Protein AF-A0AAN8JII7-F1 (afdb_monomer_lite)

Foldseek 3Di:
DDCVVVVVVDPDDDDDDDDPPDPCDVVVVVVVQLVVQVVVCVVVPDDDDDDVSSQVSVVVVDPDHDDDADPVNVVVVVVVVVVVPDPPDDD

Organism: Patella caerulea (NCBI:txid87958)

Sequence (91 aa):
MSHVPFDLGFKSVTWNYPESGHGKGPADGVGAAIKTAADRLVVHGTDITNADELLDAMESQTTIKMSKIDPDRMDFFKQRLAKQTISSVKT

Secondary structure (DSSP, 8-state):
--SHHHHTT-S--------SSTT--HHHHHHHHHHHHHHHHHHTT----SHHHHHHHHHTT-S-------HHHHHHHHHHHHTT-------

Radius of gyration: 17.85 Å; chains: 1; bounding box: 37×31×47 Å

pLDDT: mean 72.94, std 15.01, range [41.0, 93.25]

Structure (mmCIF, N/CA/C/O backbone):
data_AF-A0AAN8JII7-F1
#
_entry.id   AF-A0AAN8JII7-F1
#
loop_
_atom_site.group_PDB
_atom_site.id
_atom_site.type_symbol
_atom_site.label_atom_id
_atom_site.label_alt_id
_atom_site.label_comp_id
_atom_site.label_asym_id
_atom_site.label_entity_id
_atom_site.label_seq_id
_atom_site.pdbx_PDB_ins_code
_atom_site.Cartn_x
_atom_site.Cartn_y
_atom_site.Cartn_z
_atom_site.occupancy
_atom_site.B_iso_or_equiv
_atom_site.auth_seq_id
_atom_site.auth_comp_id
_atom_site.auth_asym_id
_atom_site.auth_atom_id
_atom_site.pdbx_PDB_model_num
ATOM 1 N N . MET A 1 1 ? 13.867 -4.744 -30.843 1.00 49.75 1 MET A N 1
ATOM 2 C CA . MET A 1 1 ? 13.669 -5.062 -29.410 1.00 49.75 1 MET A CA 1
ATOM 3 C C . MET A 1 1 ? 14.955 -4.706 -28.682 1.00 49.75 1 MET A C 1
ATOM 5 O O . MET A 1 1 ? 16.010 -5.056 -29.191 1.00 49.75 1 MET A O 1
ATOM 9 N N . SER A 1 2 ? 14.906 -3.945 -27.586 1.00 58.22 2 SER A N 1
ATOM 10 C CA . SER A 1 2 ? 16.117 -3.546 -26.853 1.00 58.22 2 SER A CA 1
ATOM 11 C C . SER A 1 2 ? 16.624 -4.703 -25.981 1.00 58.22 2 SER A C 1
ATOM 13 O O . SER A 1 2 ? 15.853 -5.297 -25.235 1.00 58.22 2 SER A O 1
ATOM 15 N N . HIS A 1 3 ? 17.917 -5.028 -26.081 1.00 70.44 3 HIS A N 1
ATOM 16 C CA . HIS A 1 3 ? 18.574 -6.063 -25.261 1.00 70.44 3 HIS A CA 1
ATOM 17 C C . HIS A 1 3 ? 18.971 -5.561 -23.863 1.00 70.44 3 HIS A C 1
ATOM 19 O O . HIS A 1 3 ? 19.064 -6.352 -22.929 1.00 70.44 3 HIS A O 1
ATOM 25 N N . VAL A 1 4 ? 19.058 -4.235 -23.706 1.00 77.31 4 VAL A N 1
ATOM 26 C CA . VAL A 1 4 ? 19.414 -3.514 -22.472 1.00 77.31 4 VAL A CA 1
ATOM 27 C C . VAL A 1 4 ? 18.752 -4.065 -21.199 1.00 77.31 4 VAL A C 1
ATOM 29 O O . VAL A 1 4 ? 19.442 -4.191 -20.190 1.00 77.31 4 VAL A O 1
ATOM 32 N N . PRO A 1 5 ? 17.453 -4.425 -21.175 1.00 71.25 5 PRO A N 1
ATOM 33 C CA . PRO A 1 5 ? 16.852 -4.936 -19.949 1.00 71.25 5 PRO A CA 1
ATOM 34 C C . PRO A 1 5 ? 17.347 -6.340 -19.576 1.00 71.25 5 PRO A C 1
ATOM 36 O O . PRO A 1 5 ? 17.493 -6.651 -18.397 1.00 71.25 5 PRO A O 1
ATOM 39 N N . PHE A 1 6 ? 17.649 -7.181 -20.562 1.00 81.75 6 PHE A N 1
ATOM 40 C CA . PHE A 1 6 ? 18.195 -8.513 -20.312 1.00 81.75 6 PHE A CA 1
ATOM 41 C C . PHE A 1 6 ? 19.660 -8.432 -19.864 1.00 81.75 6 PHE A C 1
ATOM 43 O O . PHE A 1 6 ? 20.053 -9.164 -18.958 1.00 81.75 6 PHE A O 1
ATOM 50 N N . ASP A 1 7 ? 20.425 -7.472 -20.395 1.00 81.44 7 ASP A N 1
ATOM 51 C CA . ASP A 1 7 ? 21.798 -7.184 -19.951 1.00 81.44 7 ASP A CA 1
ATOM 52 C C . ASP A 1 7 ? 21.851 -6.660 -18.501 1.00 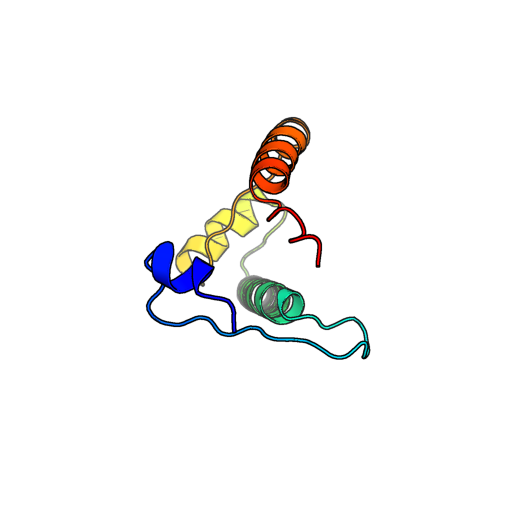81.44 7 ASP A C 1
ATOM 54 O O . ASP A 1 7 ? 22.817 -6.897 -17.779 1.00 81.44 7 ASP A O 1
ATOM 58 N N . LEU A 1 8 ? 20.784 -6.000 -18.036 1.00 77.81 8 LEU A N 1
ATOM 59 C CA . LEU A 1 8 ? 20.605 -5.576 -16.639 1.00 77.81 8 LEU A CA 1
ATOM 60 C C . LEU A 1 8 ? 20.100 -6.702 -15.712 1.00 77.81 8 LEU A C 1
ATOM 62 O O . LEU A 1 8 ? 19.860 -6.462 -14.528 1.00 77.81 8 LEU A O 1
ATOM 66 N N . GLY A 1 9 ? 19.935 -7.926 -16.226 1.00 83.06 9 GLY A N 1
ATOM 67 C CA . GLY A 1 9 ? 19.545 -9.107 -15.451 1.00 83.06 9 GLY A CA 1
ATOM 68 C C . GLY A 1 9 ? 18.035 -9.326 -15.306 1.00 83.06 9 GLY A C 1
ATOM 69 O O . GLY A 1 9 ? 17.615 -10.203 -14.544 1.00 83.06 9 GLY A O 1
ATOM 70 N N . PHE A 1 10 ? 17.193 -8.573 -16.021 1.00 73.69 10 PHE A N 1
ATOM 71 C CA . PHE A 1 10 ? 15.749 -8.808 -16.007 1.00 73.69 10 PHE A CA 1
ATOM 72 C C . PHE A 1 10 ? 15.395 -10.035 -16.860 1.00 73.69 10 PHE A C 1
ATOM 74 O O . PHE A 1 10 ? 15.700 -10.095 -18.046 1.00 73.69 10 PHE A O 1
ATOM 81 N N . LYS A 1 11 ? 14.707 -11.017 -16.262 1.00 82.25 11 LYS A N 1
ATOM 82 C CA . LYS A 1 11 ? 14.288 -12.259 -16.949 1.00 82.25 11 LYS A CA 1
ATOM 83 C C . LYS A 1 11 ? 13.135 -12.050 -17.934 1.00 82.25 11 LYS A C 1
ATOM 85 O O . LYS A 1 11 ? 12.978 -12.818 -18.876 1.00 82.25 11 LYS A O 1
ATOM 90 N N . SER A 1 12 ? 12.323 -11.025 -17.706 1.00 75.62 12 SER A N 1
ATOM 91 C CA . SER A 1 12 ? 11.196 -10.657 -18.557 1.00 75.62 12 SER A CA 1
ATOM 92 C C . SER A 1 12 ? 10.875 -9.186 -18.356 1.00 75.62 12 SER A C 1
ATOM 94 O O . SER A 1 12 ? 10.848 -8.715 -17.218 1.00 75.62 12 SER A O 1
ATOM 96 N N . VAL A 1 13 ? 10.570 -8.484 -19.442 1.00 68.69 13 VAL A N 1
ATOM 97 C CA . VAL A 1 13 ? 10.109 -7.096 -19.399 1.00 68.69 13 VAL A CA 1
ATOM 98 C C . VAL A 1 13 ? 8.796 -6.994 -20.146 1.00 68.69 13 VAL A C 1
ATOM 100 O O . VAL A 1 13 ? 8.684 -7.445 -21.280 1.00 68.69 13 VAL A O 1
ATOM 103 N N . THR A 1 14 ? 7.807 -6.395 -19.490 1.00 67.44 14 THR A N 1
ATOM 104 C CA . THR A 1 14 ? 6.515 -6.074 -20.094 1.00 67.44 14 THR A CA 1
ATOM 105 C C . THR A 1 14 ? 6.374 -4.561 -20.106 1.00 67.44 14 THR A C 1
ATOM 107 O O . THR A 1 14 ? 6.502 -3.922 -19.063 1.00 67.44 14 THR A O 1
ATOM 110 N N . TRP A 1 15 ? 6.142 -3.986 -21.284 1.00 65.06 15 TRP A N 1
ATOM 111 C CA . TRP A 1 15 ? 5.830 -2.570 -21.430 1.00 65.06 15 TRP A CA 1
ATOM 112 C C . TRP A 1 15 ? 4.324 -2.414 -21.604 1.00 65.06 15 TRP A C 1
ATOM 114 O O . TRP A 1 15 ? 3.768 -2.843 -22.613 1.00 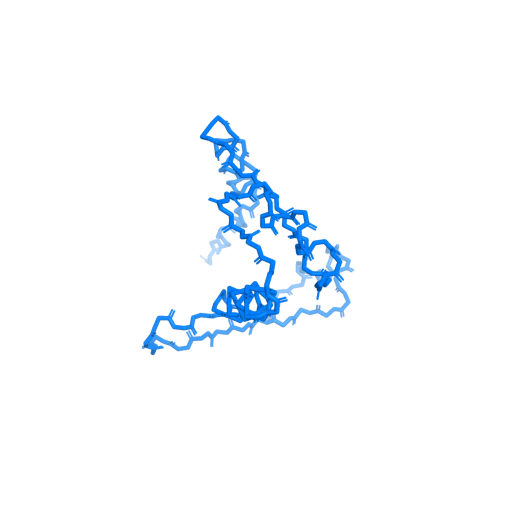65.06 15 TRP A O 1
ATOM 124 N N . ASN A 1 16 ? 3.666 -1.802 -20.623 1.00 59.44 16 ASN A N 1
ATOM 125 C CA . ASN A 1 16 ? 2.243 -1.502 -20.704 1.00 59.44 16 ASN A CA 1
ATOM 126 C C . ASN A 1 16 ? 2.083 -0.071 -21.229 1.00 59.44 16 ASN A C 1
ATOM 128 O O . ASN A 1 16 ? 2.431 0.880 -20.530 1.00 59.44 16 ASN A O 1
ATOM 132 N N . TYR A 1 17 ? 1.584 0.076 -22.458 1.00 52.22 17 TYR A N 1
ATOM 133 C CA . TYR A 1 17 ? 1.166 1.362 -23.020 1.00 52.22 17 TYR A CA 1
ATOM 134 C C . TYR A 1 17 ? -0.337 1.542 -22.764 1.00 52.22 17 TYR A C 1
ATOM 136 O O . TYR A 1 17 ? -1.130 0.867 -23.422 1.00 52.22 17 TYR A O 1
ATOM 144 N N . PRO A 1 18 ? -0.761 2.390 -21.812 1.00 53.97 18 PRO A N 1
ATOM 145 C CA . PRO A 1 18 ? -2.154 2.798 -21.736 1.00 53.97 18 PRO A CA 1
ATOM 146 C C . PRO A 1 18 ? -2.420 3.851 -22.819 1.00 53.97 18 PRO A C 1
ATOM 148 O O . PRO A 1 18 ? -1.714 4.856 -22.917 1.00 53.97 18 PRO A O 1
ATOM 151 N N . GLU A 1 19 ? -3.436 3.614 -23.641 1.00 47.00 19 GLU A N 1
ATOM 152 C CA . GLU A 1 19 ? -3.987 4.620 -24.548 1.00 47.00 19 GLU A CA 1
AT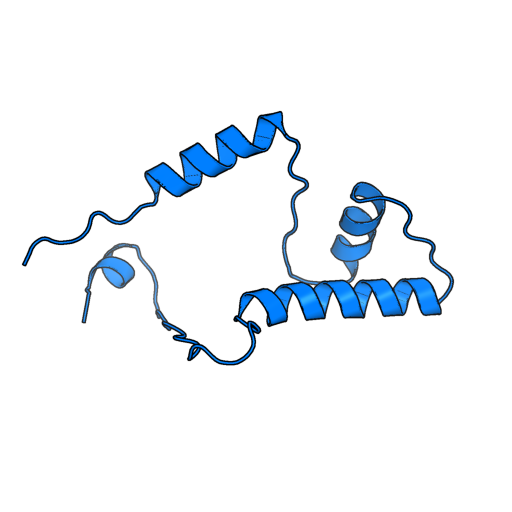OM 153 C C . GLU A 1 19 ? -4.436 5.874 -23.774 1.00 47.00 19 GLU A C 1
ATOM 155 O O . GLU A 1 19 ? -4.794 5.798 -22.596 1.00 47.00 19 GLU A O 1
ATOM 160 N N . SER A 1 20 ? -4.402 7.047 -24.420 1.00 56.34 20 SER A N 1
ATOM 161 C CA . SER A 1 20 ? -4.854 8.316 -23.828 1.00 56.34 20 SER A CA 1
ATOM 162 C C . SER A 1 20 ? -6.382 8.315 -23.673 1.00 56.34 20 SER A C 1
ATOM 164 O O . SER A 1 20 ? -7.110 8.929 -24.448 1.00 56.34 20 SER A O 1
ATOM 166 N N . GLY A 1 21 ? -6.874 7.567 -22.687 1.00 46.78 21 GLY A N 1
ATOM 167 C CA . GLY A 1 21 ? -8.280 7.413 -22.346 1.00 46.78 21 GLY A CA 1
ATOM 168 C C . GLY A 1 21 ? -8.479 7.646 -20.853 1.00 46.78 21 GLY A C 1
ATOM 169 O O . GLY A 1 21 ? -8.107 6.825 -20.024 1.00 46.78 21 GLY A O 1
ATOM 170 N N . HIS A 1 22 ? -9.075 8.786 -20.499 1.00 50.09 22 HIS A N 1
ATOM 171 C CA . HIS A 1 22 ? -9.637 9.055 -19.166 1.00 50.09 22 HIS A CA 1
ATOM 172 C C . HIS A 1 22 ? -8.694 8.966 -17.947 1.00 50.09 22 HIS A C 1
ATOM 174 O O . HIS A 1 22 ? -9.154 8.729 -16.834 1.00 50.09 22 HIS A O 1
ATOM 180 N N . GLY A 1 23 ? -7.391 9.205 -18.115 1.00 48.53 23 GLY A N 1
ATOM 181 C CA . GLY A 1 23 ? -6.473 9.470 -16.995 1.00 48.53 23 GLY A CA 1
ATOM 182 C C . GLY A 1 23 ? -6.185 8.290 -16.060 1.00 48.53 23 GLY A C 1
ATOM 183 O O . GLY A 1 23 ? -5.393 8.449 -15.138 1.00 48.53 23 GLY A O 1
ATOM 184 N N . LYS A 1 24 ? -6.761 7.108 -16.311 1.00 57.47 24 LYS A N 1
ATOM 185 C CA . LYS A 1 24 ? -6.558 5.913 -15.487 1.00 57.47 24 LYS A CA 1
ATOM 186 C C . LYS A 1 24 ? -5.352 5.126 -15.979 1.00 57.47 24 LYS A C 1
ATOM 188 O O . LYS A 1 24 ? -5.477 4.131 -16.687 1.00 57.47 24 LYS A O 1
ATOM 193 N N . GLY A 1 25 ? -4.161 5.626 -15.669 1.00 56.34 25 GLY A N 1
ATOM 194 C CA . GLY A 1 25 ? -2.913 4.915 -15.957 1.00 56.34 25 GLY A CA 1
ATOM 195 C C . GLY A 1 25 ? -2.726 3.684 -15.053 1.00 56.34 25 GLY A C 1
ATOM 196 O O . GLY A 1 25 ? -3.478 3.484 -14.111 1.00 56.34 25 GLY A O 1
ATOM 197 N N . PRO A 1 26 ? -1.678 2.865 -15.231 1.00 53.53 26 PRO A N 1
ATOM 198 C CA . PRO A 1 26 ? -1.346 1.783 -14.291 1.00 53.53 26 PRO A CA 1
ATOM 199 C C . PRO A 1 26 ? -1.102 2.272 -12.846 1.00 53.53 26 PRO A C 1
ATOM 201 O O . PRO A 1 26 ? -1.275 1.507 -11.898 1.00 53.53 26 PRO A O 1
ATOM 204 N N . ALA A 1 27 ? -0.766 3.557 -12.666 1.00 54.91 27 ALA A N 1
ATOM 205 C CA . ALA A 1 27 ? -0.731 4.220 -11.362 1.00 54.91 27 ALA A CA 1
ATOM 206 C C . ALA A 1 27 ? -2.110 4.263 -10.665 1.00 54.91 27 ALA A C 1
ATOM 208 O O . ALA A 1 27 ? -2.151 4.197 -9.437 1.00 54.91 27 ALA A O 1
ATOM 209 N N . ASP A 1 28 ? -3.223 4.275 -11.415 1.00 60.97 28 ASP A N 1
ATOM 210 C CA . ASP A 1 28 ? -4.569 4.104 -10.850 1.00 60.97 28 ASP A CA 1
ATOM 211 C C . ASP A 1 28 ? -4.724 2.729 -10.208 1.00 60.97 28 ASP A C 1
ATOM 213 O O . ASP A 1 28 ? -5.418 2.622 -9.211 1.00 60.97 28 ASP A O 1
ATOM 217 N N . GLY A 1 29 ? -4.072 1.679 -10.714 1.00 70.38 29 GLY A N 1
ATOM 218 C CA . GLY A 1 29 ? -4.162 0.344 -10.115 1.00 70.38 29 GLY A CA 1
ATOM 219 C C . GLY A 1 29 ? -3.582 0.309 -8.700 1.00 70.38 29 GLY A C 1
ATOM 220 O O . GLY A 1 29 ? -4.228 -0.169 -7.769 1.00 70.38 29 GLY A O 1
ATOM 221 N N . VAL A 1 30 ? -2.385 0.877 -8.525 1.00 78.12 30 VAL A N 1
ATOM 222 C CA . VAL A 1 30 ? -1.734 0.992 -7.210 1.00 78.12 30 VAL A CA 1
ATOM 223 C C . VAL A 1 30 ? -2.518 1.950 -6.314 1.00 78.12 30 VAL A C 1
ATOM 225 O O . VAL A 1 30 ? -2.859 1.592 -5.191 1.00 78.12 30 VAL A O 1
ATOM 228 N N . GLY A 1 31 ? -2.873 3.136 -6.815 1.00 79.31 31 GLY A N 1
ATOM 229 C CA . GLY A 1 31 ? -3.638 4.120 -6.051 1.00 79.31 31 GLY A CA 1
ATOM 230 C C . GLY A 1 31 ? -5.015 3.607 -5.621 1.00 79.31 31 GLY A C 1
ATOM 231 O O . GLY A 1 31 ? -5.398 3.776 -4.466 1.00 79.31 31 GLY A O 1
ATOM 232 N N . ALA A 1 32 ? -5.742 2.926 -6.508 1.00 81.94 32 ALA A N 1
ATOM 233 C CA . ALA A 1 32 ? -7.044 2.338 -6.214 1.00 81.94 32 ALA A CA 1
ATOM 234 C C . ALA A 1 32 ? -6.935 1.184 -5.218 1.00 81.94 32 ALA A C 1
ATOM 236 O O . ALA A 1 32 ? -7.776 1.094 -4.327 1.00 81.94 32 ALA A O 1
ATOM 237 N N . ALA A 1 33 ? -5.906 0.335 -5.319 1.00 84.94 33 ALA A N 1
ATOM 238 C CA . ALA A 1 33 ? -5.679 -0.739 -4.355 1.00 84.94 33 ALA A CA 1
ATOM 239 C C . ALA A 1 33 ? -5.462 -0.185 -2.939 1.00 84.94 33 ALA A C 1
ATOM 241 O O . ALA A 1 33 ? -6.118 -0.627 -1.998 1.00 84.94 33 ALA A O 1
ATOM 242 N N . ILE A 1 34 ? -4.605 0.832 -2.805 1.00 88.25 34 ILE A N 1
ATOM 243 C CA . ILE A 1 34 ? -4.323 1.493 -1.523 1.00 88.25 34 ILE A CA 1
ATOM 244 C C . ILE A 1 34 ? -5.577 2.185 -0.992 1.00 88.25 34 ILE A C 1
ATOM 246 O O . ILE A 1 34 ? -5.963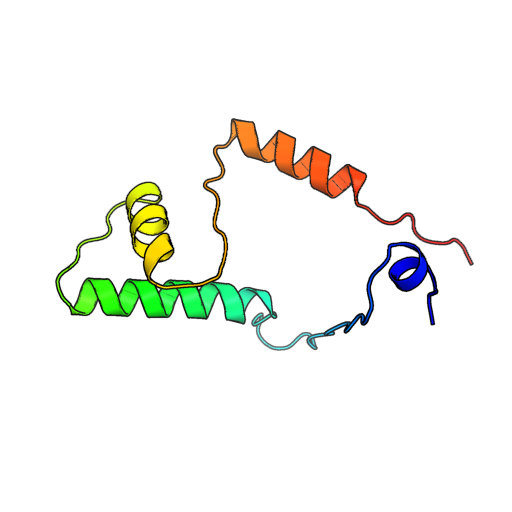 1.979 0.154 1.00 88.25 34 ILE A O 1
ATOM 250 N N . LYS A 1 35 ? -6.254 2.966 -1.841 1.00 86.69 35 LYS A N 1
ATOM 251 C CA . LYS A 1 35 ? -7.465 3.696 -1.460 1.00 86.69 35 LYS A CA 1
ATOM 252 C C . LYS A 1 35 ? -8.578 2.754 -1.005 1.00 86.69 35 LYS A C 1
ATOM 254 O O . LYS A 1 35 ? -9.217 3.024 0.001 1.00 86.69 35 LYS A O 1
ATOM 259 N N . THR A 1 36 ? -8.781 1.643 -1.710 1.00 87.69 36 THR A N 1
ATOM 260 C CA . THR A 1 36 ? -9.800 0.641 -1.359 1.00 87.69 36 THR A CA 1
ATOM 261 C C . THR A 1 36 ? -9.449 -0.076 -0.055 1.00 87.69 36 THR A C 1
ATOM 263 O O . THR A 1 36 ? -10.328 -0.326 0.766 1.00 87.69 36 THR A O 1
ATOM 266 N N . ALA A 1 37 ? -8.169 -0.390 0.170 1.00 88.56 37 ALA A N 1
ATOM 267 C CA . ALA A 1 37 ? -7.720 -0.989 1.423 1.00 88.56 37 ALA A CA 1
ATOM 268 C C . ALA A 1 37 ? -7.917 -0.038 2.616 1.00 88.56 37 ALA A C 1
ATOM 270 O O . ALA A 1 37 ? -8.416 -0.466 3.655 1.00 88.56 37 ALA A O 1
ATOM 271 N N . ALA A 1 38 ? -7.583 1.244 2.452 1.00 88.38 38 ALA A N 1
ATOM 272 C CA . ALA A 1 38 ? -7.800 2.269 3.469 1.00 88.38 38 ALA A CA 1
ATOM 273 C C . ALA A 1 38 ? -9.295 2.485 3.760 1.00 88.38 38 ALA A C 1
ATOM 275 O O . ALA A 1 38 ? -9.694 2.491 4.920 1.00 88.38 38 ALA A O 1
ATOM 276 N N . ASP A 1 39 ? -10.131 2.574 2.721 1.00 89.69 39 ASP A N 1
ATOM 277 C CA . ASP A 1 39 ? -11.587 2.717 2.854 1.00 89.69 39 ASP A CA 1
ATOM 278 C C . ASP A 1 39 ? -12.197 1.562 3.663 1.00 89.69 39 ASP A C 1
ATOM 280 O O . ASP A 1 39 ? -12.973 1.779 4.592 1.00 89.69 39 ASP A O 1
ATOM 284 N N . ARG A 1 40 ? -11.745 0.327 3.405 1.00 90.38 40 ARG A N 1
ATOM 285 C CA . ARG A 1 40 ? -12.161 -0.853 4.172 1.00 90.38 40 ARG A CA 1
ATOM 286 C C . ARG A 1 40 ? -11.811 -0.734 5.658 1.00 90.38 40 ARG A C 1
ATOM 288 O O . ARG A 1 40 ? -12.629 -1.101 6.496 1.00 90.38 40 ARG A O 1
ATOM 295 N N . LEU A 1 41 ? -10.620 -0.241 6.001 1.00 89.94 41 LEU A N 1
ATOM 296 C CA . LEU A 1 41 ? -10.224 -0.046 7.402 1.00 89.94 41 LEU A CA 1
ATOM 297 C C . LEU A 1 41 ? -11.095 1.007 8.098 1.00 89.94 41 LEU A C 1
ATOM 299 O O . LEU A 1 41 ? -11.549 0.771 9.220 1.00 89.94 41 LEU A O 1
ATOM 303 N N . VAL A 1 42 ? -11.391 2.110 7.406 1.00 91.62 42 VAL A N 1
ATOM 304 C CA . VAL A 1 42 ? -12.264 3.182 7.909 1.00 91.62 42 VAL A CA 1
ATOM 305 C C . VAL A 1 42 ? -13.682 2.679 8.150 1.00 91.62 42 VAL A C 1
ATOM 307 O O . VAL A 1 42 ? -14.238 2.889 9.226 1.00 91.62 42 VAL A O 1
ATOM 310 N N . VAL A 1 43 ? -14.246 1.923 7.206 1.00 93.25 43 VAL A N 1
ATOM 311 C CA . VAL A 1 43 ? -15.572 1.303 7.359 1.00 93.25 43 VAL A CA 1
ATOM 312 C C . VAL A 1 43 ? -15.628 0.339 8.551 1.00 93.25 43 VAL A C 1
ATOM 314 O O . VAL A 1 43 ? -16.667 0.223 9.199 1.00 93.25 43 VAL A O 1
ATOM 317 N N . HIS A 1 44 ? -14.521 -0.327 8.886 1.00 91.25 44 HIS A N 1
ATOM 318 C CA . HIS A 1 44 ? -14.425 -1.207 10.055 1.00 91.25 44 HIS A CA 1
ATOM 319 C C . HIS A 1 44 ? -14.074 -0.481 11.366 1.00 91.25 44 HIS A C 1
ATOM 321 O O . HIS A 1 44 ? -13.824 -1.141 12.374 1.00 91.25 44 HIS A O 1
ATOM 327 N N . GLY A 1 45 ? -14.098 0.857 11.381 1.00 88.62 45 GLY A N 1
ATOM 328 C CA . GLY A 1 45 ? -13.939 1.671 12.589 1.00 88.62 45 GLY A CA 1
ATOM 329 C C . GLY A 1 45 ? -12.500 2.068 12.917 1.00 88.62 45 GLY A C 1
ATOM 330 O O . GLY A 1 45 ? -12.242 2.509 14.034 1.00 88.62 45 GLY A O 1
ATOM 331 N N . THR A 1 46 ? -11.565 1.912 11.975 1.00 88.81 46 THR A N 1
ATOM 332 C CA . THR A 1 46 ? -10.192 2.421 12.123 1.00 88.81 46 THR A CA 1
ATOM 333 C C . THR A 1 46 ? -10.105 3.828 11.550 1.00 88.81 46 THR A C 1
ATOM 335 O O . THR A 1 46 ? -10.294 4.011 10.353 1.00 88.81 46 THR A O 1
ATOM 338 N N . ASP A 1 47 ? -9.801 4.822 12.374 1.00 90.00 47 ASP A N 1
ATOM 339 C CA . ASP A 1 47 ? -9.599 6.186 11.882 1.00 90.00 47 ASP A CA 1
ATOM 340 C C . ASP A 1 47 ? -8.188 6.344 11.281 1.00 90.00 47 ASP A C 1
ATOM 342 O O . ASP A 1 47 ? -7.221 5.802 11.817 1.00 90.00 47 ASP A O 1
ATOM 346 N N . ILE A 1 48 ? -8.082 7.042 10.146 1.00 89.31 48 ILE A N 1
ATOM 347 C CA . ILE A 1 48 ? -6.816 7.340 9.461 1.00 89.31 48 ILE A CA 1
ATOM 348 C C . ILE A 1 48 ? -6.810 8.839 9.166 1.00 89.31 48 ILE A C 1
ATOM 350 O O . ILE A 1 48 ? -7.431 9.302 8.206 1.00 89.31 48 ILE A O 1
ATOM 354 N N . THR A 1 49 ? -6.099 9.605 9.988 1.00 90.25 49 THR A N 1
ATOM 355 C CA . THR A 1 49 ? -6.131 11.076 9.960 1.00 90.25 49 THR A CA 1
ATOM 356 C C . THR A 1 49 ? -4.947 11.704 9.237 1.00 90.25 49 THR A C 1
ATOM 358 O O . THR A 1 49 ? -5.012 12.864 8.822 1.00 90.25 49 THR A O 1
ATOM 361 N N . ASN A 1 50 ? -3.847 10.966 9.083 1.00 87.56 50 ASN A N 1
ATOM 362 C CA . ASN A 1 50 ? -2.605 11.486 8.524 1.00 87.56 50 ASN A CA 1
ATOM 363 C C . ASN A 1 50 ? -1.838 10.445 7.692 1.00 87.56 50 ASN A C 1
ATOM 365 O O . ASN A 1 50 ? -2.191 9.269 7.615 1.00 87.56 50 ASN A O 1
ATOM 369 N N . ALA A 1 51 ? -0.792 10.913 7.007 1.00 86.06 51 ALA A N 1
ATOM 370 C CA . ALA A 1 51 ? -0.023 10.096 6.073 1.00 86.06 51 ALA A CA 1
ATOM 371 C C . ALA A 1 51 ? 0.819 9.008 6.756 1.00 86.06 51 ALA A C 1
ATOM 373 O O . ALA A 1 51 ? 1.078 7.986 6.126 1.00 86.06 51 ALA A O 1
ATOM 374 N N . ASP A 1 52 ? 1.254 9.221 8.000 1.00 88.19 52 ASP A N 1
ATOM 375 C CA . ASP A 1 52 ? 2.031 8.235 8.757 1.00 88.19 52 ASP A CA 1
ATOM 376 C C . ASP A 1 52 ? 1.122 7.084 9.208 1.00 88.19 52 ASP A C 1
ATOM 378 O O . ASP A 1 52 ? 1.429 5.926 8.944 1.00 88.19 52 ASP A O 1
ATOM 382 N N . GLU A 1 53 ? -0.065 7.405 9.735 1.00 89.88 53 GLU A N 1
ATOM 383 C CA . GLU A 1 53 ? -1.100 6.418 10.074 1.00 89.88 53 GLU A CA 1
ATOM 384 C C . GLU A 1 53 ? -1.523 5.582 8.863 1.00 89.88 53 GLU A C 1
ATOM 386 O O . GLU A 1 53 ? -1.707 4.370 8.973 1.00 89.88 53 GLU A O 1
ATOM 391 N N . LEU A 1 54 ? -1.638 6.206 7.686 1.00 88.75 54 LEU A N 1
ATOM 392 C CA . LEU A 1 54 ? -1.919 5.478 6.451 1.00 88.75 54 LEU A CA 1
ATOM 393 C C . LEU A 1 54 ? -0.774 4.524 6.084 1.00 88.75 54 LEU A C 1
ATOM 395 O O . LEU A 1 54 ? -1.039 3.404 5.649 1.00 88.75 54 LEU A O 1
ATOM 399 N N . LEU A 1 55 ? 0.483 4.956 6.229 1.00 89.50 55 LEU A N 1
ATOM 400 C CA . LEU A 1 55 ? 1.648 4.134 5.900 1.00 89.50 55 LEU A CA 1
ATOM 401 C C . LEU A 1 55 ? 1.689 2.882 6.786 1.00 89.50 55 LEU A C 1
ATOM 403 O O . LEU A 1 55 ? 1.754 1.772 6.258 1.00 89.50 55 LEU A O 1
ATOM 407 N N . ASP A 1 56 ? 1.557 3.076 8.099 1.00 89.38 56 ASP A N 1
ATOM 408 C CA . ASP A 1 56 ? 1.578 2.014 9.107 1.00 89.38 56 ASP A CA 1
ATOM 409 C C . ASP A 1 56 ? 0.409 1.039 8.913 1.00 89.38 56 ASP A C 1
ATOM 411 O O . ASP A 1 56 ? 0.584 -0.183 8.907 1.00 89.38 56 ASP A O 1
ATOM 415 N N . ALA A 1 57 ? -0.796 1.564 8.669 1.00 87.94 57 ALA A N 1
ATOM 416 C CA . ALA A 1 57 ? -1.971 0.743 8.407 1.00 87.94 57 ALA A CA 1
ATOM 417 C C . ALA A 1 57 ? -1.795 -0.132 7.155 1.00 87.94 57 ALA A C 1
ATOM 419 O O . ALA A 1 57 ? -2.228 -1.288 7.130 1.00 87.94 57 ALA A O 1
ATOM 420 N N . MET A 1 58 ? -1.146 0.394 6.112 1.00 89.25 58 MET A N 1
ATOM 421 C CA . MET A 1 58 ? -0.968 -0.305 4.840 1.00 89.25 58 MET A CA 1
ATOM 422 C C . MET A 1 58 ? 0.149 -1.354 4.844 1.00 89.25 58 MET A C 1
ATOM 424 O O . MET A 1 58 ? 0.091 -2.260 4.005 1.00 89.25 58 MET A O 1
ATOM 428 N N . GLU A 1 59 ? 1.103 -1.310 5.784 1.00 85.81 59 GLU A N 1
ATOM 429 C CA . GLU A 1 59 ? 2.169 -2.323 5.895 1.00 85.81 59 GLU A CA 1
ATOM 430 C C 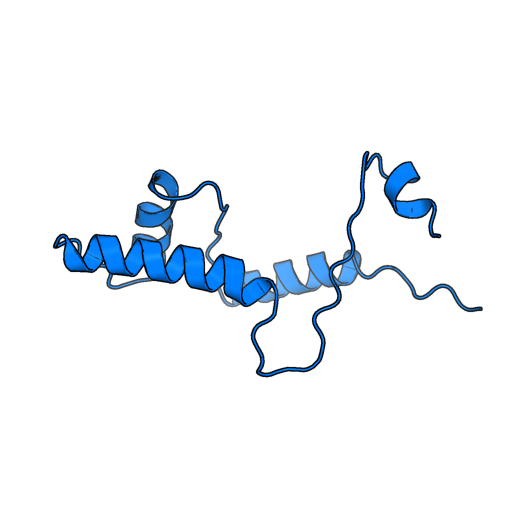. GLU A 1 59 ? 1.611 -3.743 6.079 1.00 85.81 59 GLU A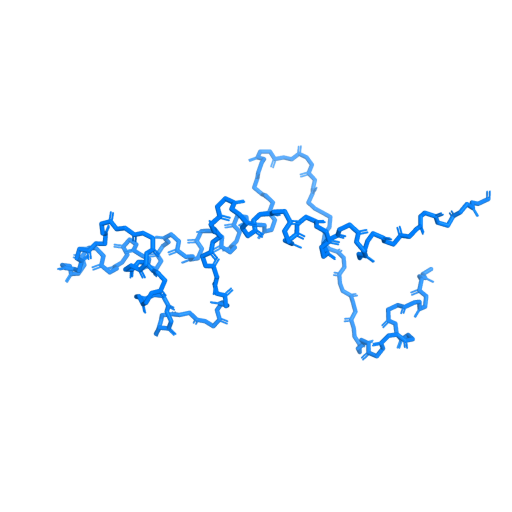 C 1
ATOM 432 O O . GLU A 1 59 ? 2.158 -4.709 5.548 1.00 85.81 59 GLU A O 1
ATOM 437 N N . SER A 1 60 ? 0.490 -3.870 6.797 1.00 81.75 60 SER A N 1
ATOM 438 C CA . SER A 1 60 ? -0.168 -5.157 7.068 1.00 81.75 60 SER A CA 1
ATOM 439 C C . SER A 1 60 ? -1.204 -5.573 6.017 1.00 81.75 60 SER A C 1
ATOM 441 O O . SER A 1 60 ? -1.630 -6.728 5.995 1.00 81.75 60 SER A O 1
ATOM 443 N N . GLN A 1 61 ? -1.640 -4.647 5.156 1.00 82.81 61 GLN A N 1
ATOM 444 C CA . GLN A 1 61 ? -2.775 -4.858 4.246 1.00 82.81 61 GLN A CA 1
ATOM 445 C C . GLN A 1 61 ? -2.359 -5.150 2.805 1.00 82.81 61 GLN A C 1
ATOM 447 O O . GLN A 1 61 ? -3.164 -5.666 2.027 1.00 82.81 61 GLN A O 1
ATOM 452 N N . THR A 1 62 ? -1.133 -4.796 2.415 1.00 82.94 62 THR A N 1
ATOM 453 C CA . THR A 1 62 ? -0.699 -4.873 1.018 1.00 82.94 62 THR A CA 1
ATOM 454 C C . THR A 1 62 ? 0.763 -5.304 0.916 1.00 82.94 62 THR A C 1
ATOM 456 O O . THR A 1 62 ? 1.570 -5.040 1.797 1.00 82.94 62 THR A O 1
ATOM 459 N N . THR A 1 63 ? 1.146 -5.903 -0.210 1.00 83.50 63 THR A N 1
ATOM 460 C CA . THR A 1 63 ? 2.562 -6.140 -0.548 1.00 83.50 63 THR A CA 1
ATOM 461 C C . THR A 1 63 ? 3.222 -4.935 -1.233 1.00 83.50 63 THR A C 1
ATOM 463 O O . THR A 1 63 ? 4.374 -5.018 -1.664 1.00 83.50 63 THR A O 1
ATOM 466 N N . ILE A 1 64 ? 2.495 -3.825 -1.399 1.00 82.38 64 ILE A N 1
ATOM 467 C CA . ILE A 1 64 ? 2.974 -2.609 -2.055 1.00 82.38 64 ILE A CA 1
ATOM 468 C C . ILE A 1 64 ? 3.822 -1.831 -1.049 1.00 82.38 64 ILE A C 1
ATOM 470 O O . ILE A 1 64 ? 3.335 -1.401 -0.008 1.00 82.38 64 ILE A O 1
ATOM 474 N N . LYS A 1 65 ? 5.099 -1.613 -1.375 1.00 82.19 65 LYS A N 1
ATOM 475 C CA . LYS A 1 65 ? 5.991 -0.797 -0.543 1.00 82.19 65 LYS A CA 1
ATOM 476 C C . LYS A 1 65 ? 5.684 0.685 -0.727 1.00 82.19 65 LYS A C 1
ATOM 478 O O . LYS A 1 65 ? 5.761 1.193 -1.845 1.00 82.19 65 LYS A O 1
ATOM 483 N N . MET A 1 66 ? 5.395 1.369 0.375 1.00 83.81 66 MET A N 1
ATOM 484 C CA . MET A 1 66 ? 5.127 2.807 0.407 1.00 83.81 66 MET A CA 1
ATOM 485 C C . MET A 1 66 ? 6.253 3.542 1.131 1.00 83.81 66 MET A C 1
ATOM 487 O O . MET A 1 66 ? 7.002 2.970 1.919 1.00 83.81 66 MET A O 1
ATOM 491 N N . SER A 1 67 ? 6.433 4.821 0.823 1.00 81.31 67 SER A N 1
ATOM 492 C CA . SER A 1 67 ? 7.394 5.676 1.516 1.00 81.31 67 SER A CA 1
ATOM 493 C C . SER A 1 67 ? 6.859 7.094 1.548 1.00 81.31 67 SER A C 1
ATOM 495 O O . SER A 1 67 ? 6.493 7.639 0.507 1.00 81.31 67 SER A O 1
ATOM 497 N N . LYS A 1 68 ? 6.842 7.696 2.736 1.00 82.88 68 LYS A N 1
ATOM 498 C CA . LYS A 1 68 ? 6.509 9.108 2.897 1.00 82.88 68 LYS A CA 1
ATOM 499 C C . LYS A 1 68 ? 7.594 9.979 2.258 1.00 82.88 68 LYS A C 1
ATOM 501 O O . LYS A 1 68 ? 8.798 9.706 2.380 1.00 82.88 68 LYS A O 1
ATOM 506 N N . ILE A 1 69 ? 7.144 11.001 1.536 1.00 80.75 69 ILE A N 1
ATOM 507 C CA . ILE A 1 69 ? 8.005 11.985 0.886 1.00 80.75 69 ILE A CA 1
ATOM 508 C C . ILE A 1 69 ? 7.797 13.320 1.587 1.00 80.75 69 ILE A C 1
ATOM 510 O O . ILE A 1 69 ? 6.751 13.948 1.443 1.00 80.75 69 ILE A O 1
ATOM 514 N N . ASP A 1 70 ? 8.815 13.750 2.316 1.00 80.69 70 ASP A N 1
ATOM 515 C CA . ASP A 1 70 ? 8.927 15.115 2.817 1.00 80.69 70 ASP A CA 1
ATOM 516 C C . ASP A 1 70 ? 9.403 16.054 1.694 1.00 80.69 70 ASP A C 1
ATOM 518 O O . ASP A 1 70 ? 10.084 15.598 0.766 1.00 80.69 70 ASP A O 1
ATOM 522 N N . PRO A 1 71 ? 9.081 17.359 1.747 1.00 72.69 71 PRO A N 1
ATOM 523 C CA . PRO A 1 71 ? 9.501 18.322 0.728 1.00 72.69 71 PRO A CA 1
ATOM 524 C C . PRO A 1 71 ? 11.019 18.310 0.482 1.00 72.69 71 PRO A C 1
ATOM 526 O O . PRO A 1 71 ? 11.431 18.244 -0.673 1.00 72.69 71 PRO A O 1
ATOM 529 N N . ASP A 1 72 ? 11.846 18.219 1.527 1.00 68.56 72 ASP A N 1
ATOM 530 C CA . ASP A 1 72 ? 13.307 18.050 1.415 1.00 68.56 72 ASP A CA 1
ATOM 531 C C . ASP A 1 72 ? 13.728 16.738 0.729 1.00 68.56 72 ASP A C 1
ATOM 533 O O . ASP A 1 72 ? 14.758 16.645 0.058 1.00 68.56 72 ASP A O 1
ATOM 537 N N . ARG A 1 73 ? 12.914 15.690 0.860 1.00 65.06 73 ARG A N 1
ATOM 538 C CA . ARG A 1 73 ? 13.165 14.368 0.274 1.00 65.06 73 ARG A CA 1
ATOM 539 C C . ARG A 1 73 ? 12.771 14.304 -1.199 1.00 65.06 73 ARG A C 1
ATOM 541 O O . ARG A 1 73 ? 13.249 13.433 -1.929 1.00 65.06 73 ARG A O 1
ATOM 548 N N . MET A 1 74 ? 11.923 15.225 -1.651 1.00 67.75 74 MET A N 1
ATOM 549 C CA . MET A 1 74 ? 11.473 15.314 -3.036 1.00 67.75 74 MET A CA 1
ATOM 550 C C . MET A 1 74 ? 12.649 15.563 -3.987 1.00 67.75 74 MET A C 1
ATOM 552 O O . MET A 1 74 ? 12.730 14.927 -5.038 1.00 67.75 74 MET A O 1
ATOM 556 N N . ASP A 1 75 ? 13.597 16.424 -3.610 1.00 70.69 75 ASP A N 1
ATOM 557 C CA . ASP A 1 75 ? 14.777 16.714 -4.433 1.00 70.69 75 ASP A CA 1
ATOM 558 C C . ASP A 1 75 ? 15.737 15.524 -4.520 1.00 70.69 75 ASP A C 1
ATOM 560 O O . ASP A 1 75 ? 16.302 15.255 -5.584 1.00 70.69 75 ASP A O 1
ATOM 564 N N . PHE A 1 76 ? 15.844 14.732 -3.450 1.00 68.94 76 PHE A N 1
ATOM 565 C CA . PHE A 1 76 ? 16.578 13.468 -3.471 1.00 68.94 76 PHE A CA 1
ATOM 566 C C . PHE A 1 76 ? 15.954 12.461 -4.452 1.00 68.94 76 PHE A C 1
ATOM 568 O O . PHE A 1 76 ? 16.663 11.864 -5.269 1.00 68.94 76 PHE A O 1
ATOM 575 N N . PHE A 1 77 ? 14.626 12.295 -4.428 1.00 65.56 77 PHE A N 1
ATOM 576 C CA . PHE A 1 77 ? 13.930 11.408 -5.365 1.00 65.56 77 PHE A CA 1
ATOM 577 C C . PHE A 1 77 ? 14.006 11.914 -6.806 1.00 65.56 77 PHE A C 1
ATOM 579 O O . PHE A 1 77 ? 14.275 11.119 -7.706 1.00 65.56 77 PHE A O 1
ATOM 586 N N . LYS A 1 78 ? 13.867 13.226 -7.031 1.00 67.31 78 LYS A N 1
ATOM 587 C CA . LYS A 1 78 ? 14.065 13.844 -8.349 1.00 67.31 78 LYS A CA 1
ATOM 588 C C . LYS A 1 78 ? 15.476 13.597 -8.877 1.00 67.31 78 LYS A C 1
ATOM 590 O O . LYS A 1 78 ? 15.613 13.190 -10.025 1.00 67.31 78 LYS A O 1
ATOM 595 N N . GLN A 1 79 ? 16.518 13.751 -8.055 1.00 68.31 79 GLN A N 1
ATOM 596 C CA . GLN A 1 79 ? 17.895 13.434 -8.462 1.00 68.31 79 GLN A CA 1
ATOM 597 C C . GLN A 1 79 ? 18.092 11.948 -8.771 1.00 68.31 79 GLN A C 1
ATOM 599 O O . GLN A 1 79 ? 18.818 11.598 -9.704 1.00 68.31 79 GLN A O 1
ATOM 604 N N . ARG A 1 80 ? 17.455 11.059 -8.005 1.00 64.44 80 ARG A N 1
ATOM 605 C CA . ARG A 1 80 ? 17.555 9.610 -8.210 1.00 64.44 80 ARG A CA 1
ATOM 606 C C . ARG A 1 80 ? 16.827 9.148 -9.475 1.00 64.44 80 ARG A C 1
ATOM 608 O O . ARG A 1 80 ? 17.374 8.320 -10.197 1.00 64.44 80 ARG A O 1
ATOM 615 N N . LEU A 1 81 ? 15.663 9.726 -9.772 1.00 62.50 81 LEU A N 1
ATOM 616 C CA . LEU A 1 81 ? 14.918 9.494 -11.013 1.00 62.50 81 LEU A CA 1
ATOM 617 C C . LEU A 1 81 ? 15.631 10.111 -12.223 1.00 62.50 81 LEU A C 1
ATOM 619 O O . LEU A 1 81 ? 15.757 9.455 -13.251 1.00 62.50 81 LEU A O 1
ATOM 623 N N . ALA A 1 82 ? 16.193 11.317 -12.084 1.00 60.50 82 ALA A N 1
ATOM 624 C CA . ALA A 1 82 ? 16.957 11.973 -13.146 1.00 60.50 82 ALA A CA 1
ATOM 625 C C . ALA A 1 82 ? 18.204 11.168 -13.552 1.00 60.50 82 ALA A C 1
ATOM 627 O O . ALA A 1 82 ? 18.492 11.049 -14.742 1.00 60.50 82 ALA A O 1
ATOM 628 N N . LYS A 1 83 ? 18.899 10.543 -12.591 1.00 54.56 83 LYS A N 1
ATOM 629 C CA . LYS A 1 83 ? 20.021 9.621 -12.858 1.00 54.56 83 LYS A CA 1
ATOM 630 C C . LYS A 1 83 ? 19.602 8.308 -13.528 1.00 54.56 83 LYS A C 1
ATOM 632 O O . LYS A 1 83 ? 20.454 7.626 -14.085 1.00 54.56 83 LYS A O 1
ATOM 637 N N . GLN A 1 84 ? 18.319 7.954 -13.471 1.00 54.53 84 GLN A N 1
ATOM 638 C CA . GLN A 1 84 ? 17.747 6.780 -14.133 1.00 54.53 84 GLN A CA 1
ATOM 639 C C . GLN A 1 84 ? 17.146 7.087 -15.509 1.00 54.53 84 GLN A C 1
ATOM 641 O O . GLN A 1 84 ? 16.648 6.172 -16.164 1.00 54.53 84 GLN A O 1
ATOM 646 N N . THR A 1 85 ? 17.205 8.341 -15.970 1.00 43.88 85 THR A N 1
ATOM 647 C CA . THR A 1 85 ? 16.760 8.703 -17.317 1.00 43.88 85 THR A CA 1
ATOM 648 C C . THR A 1 85 ? 17.644 7.984 -18.330 1.00 43.88 85 THR A C 1
ATOM 650 O O . THR A 1 85 ? 18.809 8.331 -18.520 1.00 43.88 85 THR A O 1
ATOM 653 N N . ILE A 1 86 ? 17.088 6.952 -18.959 1.00 57.47 86 ILE A N 1
ATOM 654 C CA . ILE A 1 86 ? 17.718 6.237 -20.064 1.00 57.47 86 ILE A CA 1
ATOM 655 C C . ILE A 1 86 ? 17.939 7.276 -21.162 1.00 57.47 86 ILE A C 1
ATOM 657 O O . ILE A 1 86 ? 16.980 7.882 -21.648 1.00 57.47 86 ILE A O 1
ATOM 661 N N . SER A 1 87 ? 19.201 7.546 -21.497 1.00 48.53 87 SER A N 1
ATOM 662 C CA . SER A 1 87 ? 19.526 8.482 -22.565 1.00 48.53 87 SER A CA 1
ATOM 663 C C . SER A 1 87 ? 18.869 7.998 -23.854 1.00 48.53 87 SER A C 1
ATOM 665 O O . SER A 1 87 ? 18.979 6.831 -24.233 1.00 48.53 87 SER A O 1
ATOM 667 N N . SER A 1 88 ? 18.139 8.900 -24.510 1.00 45.56 88 SER A N 1
ATOM 668 C CA . SER A 1 88 ? 17.555 8.637 -25.821 1.00 45.56 88 SER A CA 1
ATOM 669 C C . SER A 1 88 ? 18.668 8.189 -26.769 1.00 45.56 88 SER A C 1
ATOM 671 O O . SER A 1 88 ? 19.623 8.936 -27.007 1.00 45.56 88 SER A O 1
ATOM 673 N N . VAL A 1 89 ? 18.576 6.954 -27.264 1.00 49.09 89 VAL A N 1
ATOM 674 C CA . VAL A 1 89 ? 19.465 6.446 -28.310 1.00 49.09 89 VAL A CA 1
ATOM 675 C C . VAL A 1 89 ? 19.169 7.270 -29.559 1.00 49.09 89 VAL A C 1
ATOM 677 O O . VAL A 1 89 ? 18.098 7.137 -30.151 1.00 49.09 89 VAL A O 1
ATOM 680 N N . LYS A 1 90 ? 20.093 8.163 -29.933 1.00 44.59 90 LYS A N 1
ATOM 681 C CA . LYS A 1 90 ? 20.021 8.865 -31.219 1.00 44.59 90 LYS A CA 1
ATOM 682 C C . LYS A 1 90 ? 20.073 7.815 -32.327 1.00 44.59 90 LYS A C 1
ATOM 684 O O . LYS A 1 90 ? 20.987 6.993 -32.341 1.00 44.59 90 LYS A O 1
ATOM 689 N N . THR A 1 91 ? 19.051 7.838 -33.178 1.00 41.00 91 THR A N 1
ATOM 690 C CA . THR A 1 91 ? 19.001 7.083 -34.436 1.00 41.00 91 THR A CA 1
ATOM 691 C C . THR A 1 91 ? 19.846 7.798 -35.479 1.00 41.00 91 THR A C 1
ATOM 693 O O . THR A 1 91 ? 19.887 9.050 -35.417 1.00 41.00 91 THR A O 1
#